Protein AF-A0AAN6LFB3-F1 (afdb_monomer)

Structure (mmCIF, N/CA/C/O backbone):
data_AF-A0AAN6LFB3-F1
#
_entry.id   AF-A0AAN6LFB3-F1
#
loop_
_atom_site.group_PDB
_atom_site.id
_atom_site.type_symbol
_atom_site.label_atom_id
_atom_site.label_alt_id
_atom_site.label_comp_id
_atom_site.label_asym_id
_atom_site.label_entity_id
_atom_site.label_seq_id
_atom_site.pdbx_PDB_ins_code
_atom_site.Cartn_x
_atom_site.Cartn_y
_atom_site.Cartn_z
_atom_site.occupancy
_atom_site.B_iso_or_equiv
_atom_site.auth_seq_id
_atom_site.auth_comp_id
_atom_site.auth_asym_id
_atom_site.auth_atom_id
_atom_site.pdbx_PDB_model_num
ATOM 1 N N . MET A 1 1 ? -30.262 -6.852 13.496 1.00 45.72 1 MET A N 1
ATOM 2 C CA . MET A 1 1 ? -28.814 -6.728 13.769 1.00 45.72 1 MET A CA 1
ATOM 3 C C . MET A 1 1 ? -28.320 -5.511 13.006 1.00 45.72 1 MET A C 1
ATOM 5 O O . MET A 1 1 ? -28.477 -5.478 11.793 1.00 45.72 1 MET A O 1
ATOM 9 N N . SER A 1 2 ? -27.888 -4.463 13.712 1.00 52.56 2 SER A N 1
ATOM 10 C CA . SER A 1 2 ? -27.415 -3.220 13.089 1.00 52.56 2 SER A CA 1
ATOM 11 C C . SER A 1 2 ? -26.147 -3.517 12.292 1.00 52.56 2 SER A C 1
ATOM 13 O O . SER A 1 2 ? -25.179 -4.030 12.849 1.00 52.56 2 SER A O 1
ATOM 15 N N . HIS A 1 3 ? -26.170 -3.255 10.990 1.00 57.72 3 HIS A N 1
ATOM 16 C CA . HIS A 1 3 ? -25.002 -3.408 10.134 1.00 57.72 3 HIS A CA 1
ATOM 17 C C . HIS A 1 3 ? -24.079 -2.213 10.390 1.00 57.72 3 HIS A C 1
ATOM 19 O O . HIS A 1 3 ? -24.303 -1.125 9.857 1.00 57.72 3 HIS A O 1
ATOM 25 N N . PHE A 1 4 ? -23.081 -2.383 11.259 1.00 70.31 4 PHE A N 1
ATOM 26 C CA . PHE A 1 4 ? -22.147 -1.314 11.601 1.00 70.31 4 PHE A CA 1
ATOM 27 C C . PHE A 1 4 ? -21.173 -1.093 10.443 1.00 70.31 4 PHE A C 1
ATOM 29 O O . PHE A 1 4 ? -20.220 -1.845 10.247 1.00 70.31 4 PHE A O 1
ATOM 36 N N . ARG A 1 5 ? -21.450 -0.053 9.653 1.00 86.19 5 ARG A N 1
ATOM 37 C CA . ARG A 1 5 ? -20.512 0.517 8.690 1.00 86.19 5 ARG A CA 1
ATOM 38 C C . ARG A 1 5 ? -19.647 1.538 9.425 1.00 86.19 5 ARG A C 1
ATOM 40 O O . ARG A 1 5 ? -20.113 2.639 9.702 1.00 86.19 5 ARG A O 1
ATOM 47 N N . ASN A 1 6 ? -18.398 1.183 9.704 1.00 88.75 6 ASN A N 1
ATOM 48 C CA . ASN A 1 6 ? -17.455 2.049 10.408 1.00 88.75 6 ASN A CA 1
ATOM 49 C C . ASN A 1 6 ? -16.404 2.598 9.443 1.00 88.75 6 ASN A C 1
ATOM 51 O O . ASN A 1 6 ? -15.863 1.870 8.609 1.00 88.75 6 ASN A O 1
ATOM 55 N N . HIS A 1 7 ? -16.115 3.891 9.558 1.00 90.94 7 HIS A N 1
ATOM 56 C CA . HIS A 1 7 ? -15.034 4.516 8.807 1.00 90.94 7 HIS A CA 1
ATOM 57 C C . HIS A 1 7 ? -13.682 4.101 9.392 1.00 90.94 7 HIS A C 1
ATOM 59 O O . HIS A 1 7 ? -13.503 4.138 10.608 1.00 90.94 7 HIS A O 1
ATOM 65 N N . VAL A 1 8 ? -12.740 3.732 8.528 1.00 91.38 8 VAL A N 1
ATOM 66 C CA . VAL A 1 8 ? -11.350 3.475 8.906 1.00 91.38 8 VAL A CA 1
ATOM 67 C C . VAL A 1 8 ? -10.504 4.611 8.347 1.00 91.38 8 VAL A C 1
ATOM 69 O O . VAL A 1 8 ? -10.547 4.892 7.147 1.00 91.38 8 VAL A O 1
ATOM 72 N N . TYR A 1 9 ? -9.767 5.273 9.235 1.00 92.81 9 TYR A N 1
ATOM 73 C CA . TYR A 1 9 ? -8.916 6.407 8.906 1.00 92.81 9 TYR A CA 1
ATOM 74 C C . TYR A 1 9 ? -7.549 6.249 9.555 1.00 92.81 9 TYR A C 1
ATOM 76 O O . TYR A 1 9 ? -7.464 6.021 10.760 1.00 92.81 9 TYR A O 1
ATOM 84 N N . SER A 1 10 ? -6.502 6.433 8.759 1.00 92.06 10 SER A N 1
ATOM 85 C CA . SER A 1 10 ? -5.120 6.501 9.207 1.00 92.06 10 SER A CA 1
ATOM 86 C C . SER A 1 10 ? -4.531 7.869 8.843 1.00 92.06 10 SER A C 1
ATOM 88 O O . SER A 1 10 ? -4.599 8.261 7.671 1.00 92.06 10 SER A O 1
ATOM 90 N N . PRO A 1 11 ? -3.954 8.610 9.811 1.00 88.69 11 PRO A N 1
ATOM 91 C CA . PRO A 1 11 ? -3.235 9.850 9.523 1.00 88.69 11 PRO A CA 1
ATOM 92 C C . PRO A 1 11 ? -1.923 9.599 8.762 1.00 88.69 11 PRO A C 1
ATOM 94 O O . PRO A 1 11 ? -1.419 10.511 8.115 1.00 88.69 11 PRO A O 1
ATOM 97 N N . ASP A 1 12 ? -1.409 8.367 8.799 1.00 88.69 12 ASP A N 1
ATOM 98 C CA . ASP A 1 12 ? -0.156 7.953 8.160 1.00 88.69 12 ASP A CA 1
ATOM 99 C C . ASP A 1 12 ? -0.362 7.428 6.728 1.00 88.69 12 ASP A C 1
ATOM 101 O O . ASP A 1 12 ? 0.537 6.829 6.137 1.00 88.69 12 ASP A O 1
ATOM 105 N N . ALA A 1 13 ? -1.553 7.629 6.162 1.00 89.44 13 ALA A N 1
ATOM 106 C CA . ALA A 1 13 ? -1.887 7.299 4.782 1.00 89.44 13 ALA A CA 1
ATOM 107 C C . ALA A 1 13 ? -2.436 8.535 4.048 1.00 89.44 13 ALA A C 1
ATOM 109 O O . ALA A 1 13 ? -2.955 9.450 4.695 1.00 89.44 13 ALA A O 1
ATOM 110 N N . PRO A 1 14 ? -2.356 8.585 2.702 1.00 87.00 14 PRO A N 1
ATOM 111 C CA . PRO A 1 14 ? -2.794 9.740 1.932 1.00 87.00 14 PRO A CA 1
ATOM 112 C C . PRO A 1 14 ? -4.226 10.132 2.268 1.00 87.00 14 PRO A C 1
ATOM 114 O O . PRO A 1 14 ? -5.128 9.287 2.355 1.00 87.00 14 PRO A O 1
ATOM 117 N N . LYS A 1 15 ? -4.439 11.432 2.465 1.00 86.00 15 LYS A N 1
ATOM 118 C CA . LYS A 1 15 ? -5.752 11.951 2.831 1.00 86.00 15 LYS A CA 1
ATOM 119 C C . LYS A 1 15 ? -6.753 11.634 1.711 1.00 86.00 15 LYS A C 1
ATOM 121 O O . LYS A 1 15 ? -6.467 11.931 0.549 1.00 86.00 15 LYS A O 1
ATOM 126 N N . PRO A 1 16 ? -7.920 11.047 2.024 1.00 84.44 16 PRO A N 1
ATOM 127 C CA . PRO A 1 16 ? -8.896 10.744 0.995 1.00 84.44 16 PRO A CA 1
ATOM 128 C C . PRO A 1 16 ? -9.503 12.043 0.453 1.00 84.44 16 PRO A C 1
ATOM 130 O O . PRO A 1 16 ? -9.636 13.034 1.181 1.00 84.44 16 PRO A O 1
ATOM 133 N N . LEU A 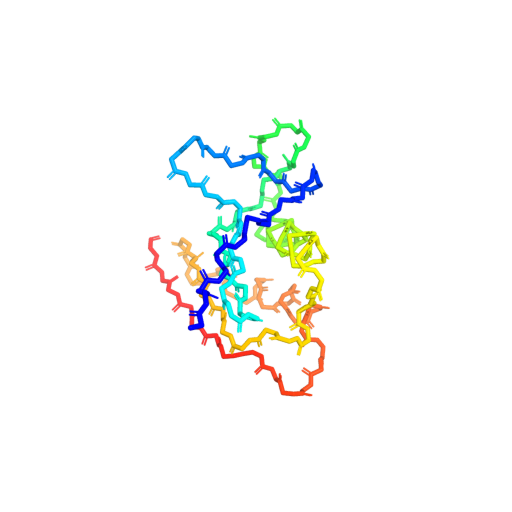1 17 ? -9.889 12.039 -0.823 1.00 81.06 17 LEU A N 1
ATOM 134 C CA . LEU A 1 17 ? -10.690 13.128 -1.373 1.00 81.06 17 LEU A CA 1
ATOM 135 C C . LEU A 1 17 ? -12.112 13.081 -0.785 1.00 81.06 17 LEU A C 1
ATOM 137 O O . LEU A 1 17 ? -12.565 12.010 -0.381 1.00 81.06 17 LEU A O 1
ATOM 141 N N . PRO A 1 18 ? -12.861 14.200 -0.771 1.00 79.38 18 PRO A N 1
ATOM 142 C CA . PRO A 1 18 ? -14.205 14.251 -0.184 1.00 79.38 18 PRO A CA 1
ATOM 143 C C . PRO A 1 18 ? -15.202 13.219 -0.739 1.00 79.38 18 PRO A C 1
ATOM 145 O O . PRO A 1 18 ? -16.217 12.944 -0.107 1.00 79.38 18 PRO A O 1
ATOM 148 N N . GLN A 1 19 ? -14.937 12.667 -1.925 1.00 85.81 19 GLN A N 1
ATOM 149 C CA . GLN A 1 19 ? -15.810 11.729 -2.623 1.00 85.81 19 GLN A CA 1
ATOM 150 C C . GLN A 1 19 ? -15.654 10.269 -2.162 1.00 85.81 19 GLN A C 1
ATOM 152 O O . GLN A 1 19 ? -16.512 9.452 -2.490 1.00 85.81 19 GLN A O 1
ATOM 157 N N . TYR A 1 20 ? -14.588 9.911 -1.434 1.00 85.75 20 TYR A N 1
ATOM 158 C CA . TYR A 1 20 ? -14.356 8.532 -0.987 1.00 85.75 20 TYR A CA 1
ATOM 159 C C . TYR A 1 20 ? -13.709 8.452 0.401 1.00 85.75 20 TYR A C 1
ATOM 161 O O . TYR A 1 20 ? -13.181 9.422 0.925 1.00 85.75 20 TYR A O 1
ATOM 169 N N . SER A 1 21 ? -13.764 7.273 1.022 1.00 89.12 21 SER A N 1
ATOM 170 C CA . SER A 1 21 ? -13.100 6.975 2.302 1.00 89.12 21 SER A CA 1
ATOM 171 C C . SER A 1 21 ? -11.791 6.224 2.066 1.00 89.12 21 SER A C 1
ATOM 173 O O . SER A 1 21 ? -11.678 5.516 1.070 1.00 89.12 21 SER A O 1
ATOM 175 N N . GLN A 1 22 ? -10.819 6.305 2.981 1.00 90.88 22 GLN A N 1
ATOM 176 C CA . GLN A 1 22 ? -9.609 5.466 2.901 1.00 90.88 22 GLN A CA 1
ATOM 177 C C . GLN A 1 22 ? -9.966 3.979 2.975 1.00 90.88 22 GLN A C 1
ATOM 179 O O . GLN A 1 22 ? -9.565 3.197 2.113 1.00 90.88 22 GLN A O 1
ATOM 184 N N . ALA A 1 23 ? -10.767 3.608 3.973 1.00 93.19 23 ALA A N 1
ATOM 185 C CA . ALA A 1 23 ? -11.361 2.289 4.071 1.00 93.19 23 ALA A CA 1
ATOM 186 C C . ALA A 1 23 ? -12.670 2.315 4.871 1.00 93.19 23 ALA A C 1
ATOM 188 O O . ALA A 1 23 ? -12.985 3.265 5.594 1.00 93.19 23 ALA A O 1
ATOM 189 N N . VAL A 1 24 ? -13.449 1.248 4.728 1.00 93.88 24 VAL A N 1
ATOM 190 C CA . VAL A 1 24 ? -14.686 1.020 5.476 1.00 93.88 24 VAL A CA 1
ATOM 191 C C . VAL A 1 24 ? -14.652 -0.386 6.053 1.00 93.88 24 VAL A C 1
ATOM 193 O O . VAL A 1 24 ? -14.458 -1.351 5.318 1.00 93.88 24 VAL A O 1
ATOM 196 N N . ASN A 1 25 ? -14.885 -0.505 7.356 1.00 92.12 25 ASN 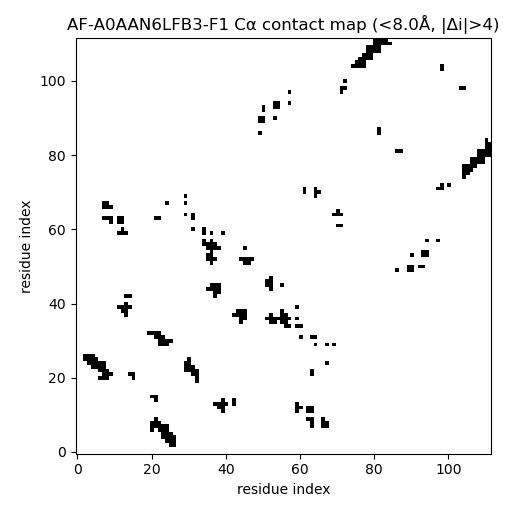A N 1
ATOM 197 C CA . ASN A 1 25 ? -15.154 -1.784 7.995 1.00 92.12 25 ASN A CA 1
ATOM 198 C C . ASN A 1 25 ? -16.663 -2.046 7.960 1.00 92.12 25 ASN A C 1
ATOM 200 O O . ASN A 1 25 ? -17.459 -1.216 8.408 1.00 92.12 25 ASN A O 1
ATOM 204 N N . TYR A 1 26 ? -17.049 -3.195 7.417 1.00 91.88 26 TYR A N 1
ATOM 205 C CA . TYR A 1 26 ? -18.420 -3.673 7.403 1.00 91.88 26 TYR A CA 1
ATOM 206 C C .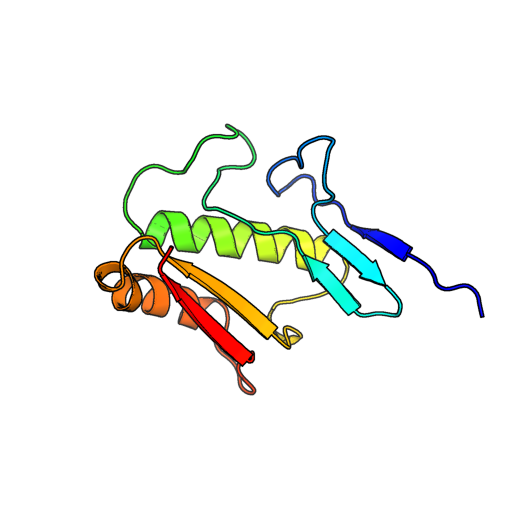 TYR A 1 26 ? -18.455 -5.134 7.841 1.00 91.88 26 TYR A C 1
ATOM 208 O O . TYR A 1 26 ? -17.910 -6.007 7.165 1.00 91.88 26 TYR A O 1
ATOM 216 N N . ASN A 1 27 ? -19.102 -5.398 8.980 1.00 89.56 27 ASN A N 1
ATOM 217 C CA . ASN A 1 27 ? -19.235 -6.737 9.566 1.00 89.56 27 ASN A CA 1
ATOM 218 C C . ASN A 1 27 ? -17.897 -7.501 9.688 1.00 89.56 27 ASN A C 1
ATOM 220 O O . ASN A 1 27 ? -17.843 -8.708 9.465 1.00 89.56 27 ASN A O 1
ATOM 224 N N . GLY A 1 28 ? -16.810 -6.801 10.029 1.00 87.69 28 GLY A N 1
ATOM 225 C CA . GLY A 1 28 ? -15.487 -7.400 10.223 1.00 87.69 28 GLY A CA 1
ATOM 226 C C . GLY A 1 28 ? -14.639 -7.516 8.953 1.00 87.69 28 GLY A C 1
ATOM 227 O O . GLY A 1 28 ? -13.465 -7.861 9.057 1.00 87.69 28 GLY A O 1
ATOM 228 N N . MET A 1 29 ? -15.177 -7.186 7.774 1.00 91.56 29 MET A N 1
ATOM 229 C CA . MET A 1 29 ? -14.384 -7.048 6.549 1.00 91.56 29 MET A CA 1
ATOM 230 C C . MET A 1 29 ? -14.004 -5.591 6.317 1.00 91.56 29 MET A C 1
ATOM 232 O O . MET A 1 29 ? -14.861 -4.707 6.355 1.00 91.56 29 MET A O 1
ATOM 236 N N . ILE A 1 30 ? -12.728 -5.347 6.027 1.00 93.25 30 ILE A N 1
ATOM 237 C CA . ILE A 1 30 ? -12.226 -4.017 5.683 1.00 93.25 30 ILE A CA 1
ATOM 238 C C . ILE A 1 30 ? -12.104 -3.906 4.170 1.00 93.25 30 ILE A C 1
ATOM 240 O O . ILE A 1 30 ? -11.354 -4.644 3.534 1.00 93.25 30 ILE A O 1
ATOM 244 N N . TYR A 1 31 ? -12.830 -2.949 3.608 1.00 93.00 31 TYR A N 1
ATOM 245 C CA . TYR A 1 31 ? -12.758 -2.586 2.203 1.00 93.00 31 TYR A CA 1
ATOM 246 C C . TYR A 1 31 ? -11.897 -1.337 2.070 1.00 93.00 31 TYR A C 1
ATOM 248 O O . TYR A 1 31 ? -12.312 -0.254 2.486 1.00 93.00 31 TYR A O 1
ATOM 256 N N . CYS A 1 32 ? -10.703 -1.495 1.506 1.00 92.19 32 CYS A N 1
ATOM 257 C CA . CYS A 1 32 ? -9.781 -0.394 1.251 1.00 92.19 32 CYS A CA 1
ATOM 258 C C . CYS A 1 32 ? -10.017 0.213 -0.133 1.00 92.19 32 CYS A C 1
ATOM 260 O O . CYS A 1 32 ? -10.212 -0.506 -1.116 1.00 92.19 32 CYS A O 1
ATOM 262 N N . SER A 1 33 ? -9.945 1.539 -0.213 1.00 91.62 33 SER A N 1
ATOM 263 C CA . SER A 1 33 ? -9.877 2.249 -1.488 1.00 91.62 33 SER A CA 1
ATOM 264 C C . SER A 1 33 ? -8.540 2.002 -2.187 1.00 91.62 33 SER A C 1
ATOM 266 O O . SER A 1 33 ? -7.543 1.613 -1.567 1.00 91.6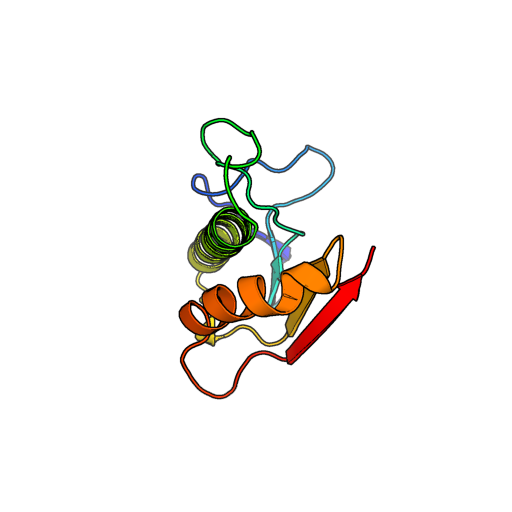2 33 SER A O 1
ATOM 268 N N . GLY A 1 34 ? -8.521 2.252 -3.498 1.00 86.94 34 GLY A N 1
ATOM 269 C CA . GLY A 1 34 ? -7.300 2.186 -4.294 1.00 86.94 34 GLY A CA 1
ATOM 270 C C . GLY A 1 34 ? -6.226 3.104 -3.716 1.00 86.94 34 GLY A C 1
ATOM 271 O O . GLY A 1 34 ? -6.492 4.263 -3.403 1.00 86.94 34 GLY A O 1
ATOM 272 N N . ASN A 1 35 ? -5.020 2.568 -3.568 1.00 87.56 35 ASN A N 1
ATOM 273 C CA . ASN A 1 35 ? -3.864 3.309 -3.091 1.00 87.56 35 ASN A CA 1
ATOM 274 C C . ASN A 1 35 ? -2.799 3.336 -4.177 1.00 87.56 35 ASN A C 1
ATOM 276 O O . ASN A 1 35 ? -2.533 2.335 -4.840 1.00 87.56 35 ASN A O 1
ATOM 280 N N . ILE A 1 36 ? -2.197 4.506 -4.330 1.00 88.69 36 ILE A N 1
ATOM 281 C CA . ILE A 1 36 ? -1.057 4.744 -5.206 1.00 88.69 36 ILE A CA 1
ATOM 282 C C . ILE A 1 36 ? 0.166 5.063 -4.348 1.00 88.69 36 ILE A C 1
ATOM 284 O O . ILE A 1 36 ? 0.038 5.339 -3.152 1.00 88.69 36 ILE A O 1
ATOM 288 N N . GLY A 1 37 ? 1.349 5.032 -4.964 1.00 89.50 37 GLY A N 1
ATOM 289 C CA . GLY A 1 37 ? 2.621 5.376 -4.328 1.00 89.50 37 GLY A CA 1
ATOM 290 C C . GLY A 1 37 ? 2.750 6.871 -4.055 1.00 89.50 37 GLY A C 1
ATOM 291 O O . GLY A 1 37 ? 3.635 7.521 -4.594 1.00 89.50 37 GLY A O 1
ATOM 292 N N . MET A 1 38 ? 1.815 7.433 -3.298 1.00 91.31 38 MET A N 1
ATOM 293 C CA . MET A 1 38 ? 1.780 8.831 -2.894 1.00 91.31 38 MET A CA 1
ATOM 294 C C . MET A 1 38 ? 2.326 8.955 -1.477 1.00 91.31 38 MET A C 1
ATOM 296 O O . MET A 1 38 ? 1.943 8.174 -0.603 1.00 91.31 38 MET A O 1
ATOM 300 N N . ASP A 1 39 ? 3.197 9.931 -1.251 1.00 89.75 39 ASP A N 1
ATOM 301 C CA . ASP A 1 39 ? 3.673 10.258 0.089 1.00 89.75 39 ASP A CA 1
ATOM 302 C C . ASP A 1 39 ? 2.543 10.980 0.857 1.00 89.75 39 ASP A C 1
ATOM 304 O O . ASP A 1 39 ? 2.027 11.996 0.377 1.00 89.75 39 ASP A O 1
ATOM 308 N N . PRO A 1 40 ? 2.119 10.475 2.031 1.00 87.94 40 PRO A N 1
ATOM 309 C CA . PRO A 1 40 ? 1.040 11.073 2.817 1.00 87.94 40 PRO A CA 1
ATOM 310 C C . PRO A 1 40 ? 1.351 12.491 3.327 1.00 87.94 40 PRO A C 1
ATOM 312 O O . PRO A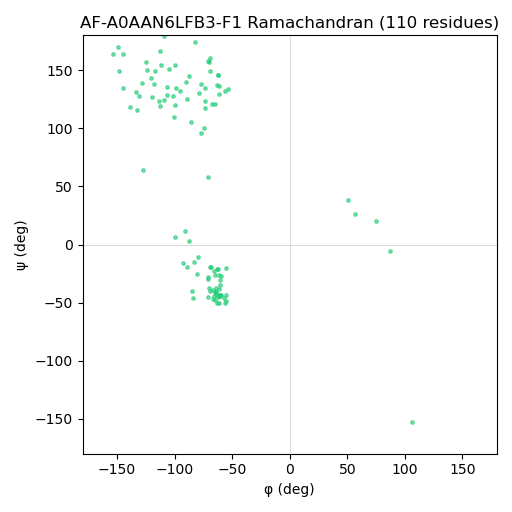 1 40 ? 0.423 13.236 3.638 1.00 87.94 40 PRO A O 1
ATOM 315 N N . LYS A 1 41 ? 2.628 12.883 3.416 1.00 87.00 41 LYS A N 1
ATOM 316 C CA . LYS A 1 41 ? 3.061 14.206 3.887 1.00 87.00 41 LYS A CA 1
ATOM 317 C C . LYS A 1 41 ? 3.037 15.242 2.774 1.00 87.00 41 LYS A C 1
ATOM 319 O O . LYS A 1 41 ? 2.563 16.355 2.986 1.00 87.00 41 LYS A O 1
ATOM 324 N N . THR A 1 42 ? 3.571 14.895 1.604 1.00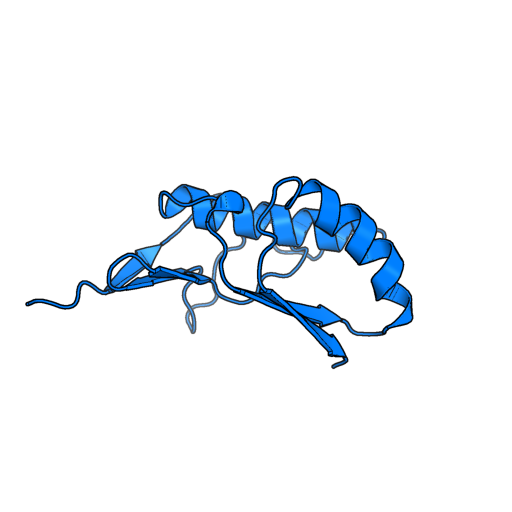 88.31 42 THR A N 1
ATOM 325 C CA . THR A 1 42 ? 3.666 15.827 0.470 1.00 88.31 42 THR A CA 1
ATOM 326 C C . THR A 1 42 ? 2.433 15.781 -0.427 1.00 88.31 42 THR A C 1
ATOM 328 O O . THR A 1 42 ? 2.203 16.720 -1.184 1.00 88.31 42 THR A O 1
ATOM 331 N N . MET A 1 43 ? 1.637 14.707 -0.352 1.00 85.88 43 MET A N 1
ATOM 332 C CA . MET A 1 43 ? 0.521 14.420 -1.258 1.00 85.88 43 MET A CA 1
ATOM 333 C C . MET A 1 43 ? 0.950 14.364 -2.736 1.00 85.88 43 MET A C 1
ATOM 335 O O . MET A 1 43 ? 0.143 14.588 -3.640 1.00 85.88 43 MET A O 1
ATOM 339 N N . THR A 1 44 ? 2.222 14.044 -2.996 1.00 89.56 44 THR A N 1
ATOM 340 C CA . THR A 1 44 ? 2.781 13.842 -4.339 1.00 89.56 44 THR A CA 1
ATOM 341 C C . THR A 1 44 ? 3.157 12.383 -4.550 1.00 89.56 44 THR A C 1
ATOM 343 O O . THR A 1 44 ? 3.422 11.646 -3.599 1.00 89.56 44 THR A O 1
ATOM 346 N N . LEU A 1 45 ? 3.178 11.945 -5.809 1.00 89.12 45 LEU A N 1
ATOM 347 C CA . LEU A 1 45 ? 3.713 10.631 -6.153 1.00 89.12 45 LEU A CA 1
ATOM 348 C C . LEU A 1 45 ? 5.195 10.578 -5.761 1.00 89.12 45 LEU A C 1
ATOM 350 O O . LEU A 1 45 ? 5.924 11.534 -6.028 1.00 89.12 45 LEU A O 1
ATOM 354 N N . VAL A 1 46 ? 5.634 9.477 -5.155 1.00 92.00 46 VAL A N 1
ATOM 355 C CA . VAL A 1 46 ? 7.052 9.293 -4.846 1.00 92.00 46 VAL A CA 1
ATOM 356 C C . VAL A 1 46 ? 7.865 9.248 -6.138 1.00 92.00 46 VAL A C 1
ATOM 358 O O . VAL A 1 46 ? 7.463 8.648 -7.150 1.00 92.00 46 VAL A O 1
ATOM 361 N N . GLU A 1 47 ? 9.005 9.930 -6.109 1.00 89.69 47 GLU A N 1
ATOM 362 C CA . GLU A 1 47 ? 9.981 9.877 -7.188 1.00 89.69 47 GLU A CA 1
ATOM 363 C C . GLU A 1 47 ? 10.670 8.510 -7.220 1.00 89.69 47 GLU A C 1
ATOM 365 O O . GLU A 1 47 ? 10.690 7.779 -6.231 1.00 89.69 47 GLU A O 1
ATOM 370 N N . GLY A 1 48 ? 11.226 8.162 -8.380 1.00 88.50 48 GLY A N 1
ATOM 371 C CA . GLY A 1 48 ? 11.955 6.914 -8.566 1.00 88.50 48 GLY A CA 1
ATOM 372 C C . GLY A 1 48 ? 11.198 5.863 -9.372 1.00 88.50 48 GLY A C 1
ATOM 373 O O . GLY A 1 48 ? 10.403 6.166 -10.270 1.00 88.50 48 GLY A O 1
ATOM 374 N N . SER A 1 49 ? 11.535 4.611 -9.090 1.00 91.25 49 SER A N 1
ATOM 375 C CA . SER A 1 49 ? 11.154 3.437 -9.865 1.00 91.25 49 SER A CA 1
ATOM 376 C C . SER A 1 49 ? 9.744 2.940 -9.532 1.00 91.25 49 SER A C 1
ATOM 378 O O . SER A 1 49 ? 9.080 3.390 -8.595 1.00 91.25 49 SER A O 1
ATOM 380 N N . ILE A 1 50 ? 9.273 1.944 -10.287 1.00 90.38 50 ILE A N 1
ATOM 381 C CA . ILE A 1 50 ? 8.038 1.236 -9.939 1.00 90.38 50 ILE A CA 1
ATOM 382 C C . ILE A 1 50 ? 8.130 0.555 -8.568 1.00 90.38 50 ILE A C 1
ATOM 384 O O . ILE A 1 50 ? 7.113 0.456 -7.883 1.00 90.38 50 ILE A O 1
ATOM 388 N N . LYS A 1 51 ? 9.326 0.125 -8.143 1.00 92.75 51 LYS A N 1
ATOM 389 C CA . LYS A 1 51 ? 9.528 -0.506 -6.835 1.00 92.75 51 LYS A CA 1
ATOM 390 C C . LYS A 1 51 ? 9.241 0.485 -5.717 1.00 92.75 51 LYS A C 1
ATOM 392 O O . LYS A 1 51 ? 8.420 0.188 -4.860 1.00 92.75 51 LYS A O 1
ATOM 397 N N . ASP A 1 52 ? 9.790 1.694 -5.811 1.00 93.69 52 ASP A N 1
ATOM 398 C CA . ASP A 1 52 ? 9.586 2.762 -4.821 1.00 93.69 52 ASP A CA 1
ATOM 399 C C . ASP A 1 52 ? 8.101 3.137 -4.705 1.00 93.69 52 ASP A C 1
ATOM 401 O O . ASP A 1 52 ? 7.534 3.227 -3.614 1.00 93.69 52 ASP A O 1
ATOM 405 N N . ARG A 1 53 ? 7.421 3.258 -5.850 1.00 92.56 53 ARG A N 1
ATOM 406 C CA . ARG A 1 53 ? 5.978 3.537 -5.894 1.00 92.56 53 ARG A CA 1
ATOM 407 C C . ARG A 1 53 ? 5.141 2.387 -5.337 1.00 92.56 53 ARG A C 1
ATOM 409 O O . ARG A 1 53 ? 4.154 2.637 -4.649 1.00 92.56 53 ARG A O 1
ATOM 416 N N . THR A 1 54 ? 5.524 1.142 -5.617 1.00 93.62 54 THR A N 1
ATOM 417 C CA . THR A 1 54 ? 4.852 -0.060 -5.096 1.00 93.62 54 THR A CA 1
ATOM 418 C C . THR A 1 54 ? 5.030 -0.156 -3.585 1.00 93.62 54 THR A C 1
ATOM 420 O O . THR A 1 54 ? 4.046 -0.331 -2.868 1.00 93.62 54 THR A O 1
ATOM 423 N N . GLN A 1 55 ? 6.256 0.045 -3.098 1.00 94.50 55 GLN A N 1
ATOM 424 C CA . GLN A 1 55 ? 6.603 0.062 -1.680 1.00 94.50 55 GLN A CA 1
ATOM 425 C C . GLN A 1 55 ? 5.750 1.084 -0.935 1.00 94.50 55 GLN A C 1
ATOM 427 O O . GLN A 1 55 ? 5.145 0.766 0.091 1.00 94.50 55 GLN A O 1
ATOM 432 N N . GL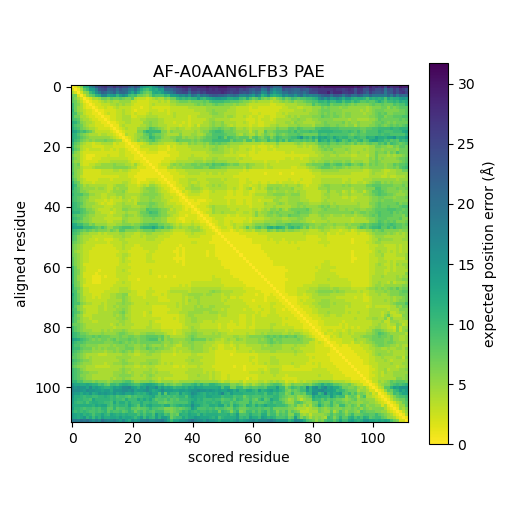N A 1 56 ? 5.653 2.303 -1.471 1.00 94.69 56 GLN A N 1
ATOM 433 C CA . GLN A 1 56 ? 4.845 3.349 -0.859 1.00 94.69 56 GLN A CA 1
ATOM 434 C C . GLN A 1 56 ? 3.351 2.998 -0.879 1.00 94.69 56 GLN A C 1
ATOM 436 O O . GLN A 1 56 ? 2.676 3.154 0.136 1.00 94.69 56 GLN A O 1
ATOM 441 N N . ALA A 1 57 ? 2.824 2.487 -1.997 1.00 94.06 57 ALA A N 1
ATOM 442 C CA . ALA A 1 57 ? 1.413 2.114 -2.105 1.00 94.06 57 ALA A CA 1
ATOM 443 C C . ALA A 1 57 ? 1.024 1.018 -1.096 1.00 94.06 57 ALA A C 1
ATOM 445 O O . ALA A 1 57 ? -0.006 1.125 -0.426 1.00 94.06 57 ALA A O 1
ATOM 446 N N . LEU A 1 58 ? 1.861 -0.015 -0.957 1.00 94.00 58 LEU A N 1
ATOM 447 C CA . LEU A 1 58 ? 1.654 -1.101 0.002 1.00 94.00 58 LEU A CA 1
ATOM 448 C C . LEU A 1 58 ? 1.844 -0.631 1.448 1.00 94.00 58 LEU A C 1
ATOM 450 O O . LEU A 1 58 ? 1.063 -1.013 2.315 1.00 94.00 58 LEU A O 1
ATOM 454 N N . THR A 1 59 ? 2.801 0.262 1.709 1.00 94.44 59 THR A N 1
ATOM 455 C CA . THR A 1 59 ? 2.982 0.885 3.031 1.00 94.44 59 THR A CA 1
ATOM 456 C C . THR A 1 59 ? 1.750 1.693 3.440 1.00 94.44 59 THR A C 1
ATOM 458 O O . THR A 1 59 ? 1.257 1.539 4.555 1.00 94.44 59 THR A O 1
ATOM 461 N N . ASN A 1 60 ? 1.189 2.486 2.525 1.00 94.06 60 ASN A N 1
ATOM 462 C CA . ASN A 1 60 ? -0.042 3.236 2.775 1.00 94.06 60 ASN A CA 1
ATOM 463 C C . ASN A 1 60 ? -1.211 2.295 3.112 1.00 94.06 60 ASN A C 1
ATOM 465 O O . ASN A 1 60 ? -1.958 2.539 4.059 1.00 94.06 60 ASN A O 1
ATOM 469 N N . LEU A 1 61 ? -1.350 1.190 2.371 1.00 93.50 61 LEU A N 1
ATOM 470 C CA . LEU A 1 61 ? -2.367 0.173 2.647 1.00 93.50 61 LEU A CA 1
ATOM 471 C C . LEU A 1 61 ? -2.159 -0.513 3.999 1.00 93.50 61 LEU A C 1
ATOM 473 O O . LEU A 1 61 ? -3.142 -0.714 4.709 1.00 93.50 61 LEU A O 1
ATOM 477 N N . ARG A 1 62 ? -0.913 -0.827 4.379 1.00 93.69 62 ARG A N 1
ATOM 478 C CA . ARG A 1 62 ? -0.591 -1.368 5.707 1.00 93.69 62 ARG A CA 1
ATOM 479 C C . ARG A 1 62 ? -1.084 -0.430 6.803 1.00 93.69 62 ARG A C 1
ATOM 481 O O . ARG A 1 62 ? -1.841 -0.863 7.662 1.00 93.69 62 ARG A O 1
ATOM 488 N N . ASN A 1 63 ? -0.750 0.856 6.705 1.00 94.50 63 ASN A N 1
ATOM 489 C CA . ASN A 1 63 ? -1.142 1.863 7.692 1.00 94.50 63 ASN A CA 1
ATOM 490 C 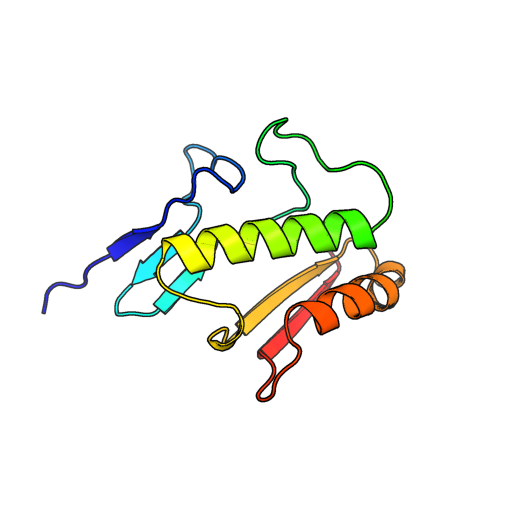C . ASN A 1 63 ? -2.675 1.991 7.810 1.00 94.50 63 ASN A C 1
ATOM 492 O O . ASN A 1 63 ? -3.202 2.217 8.899 1.00 94.50 63 ASN A O 1
ATOM 496 N N . ILE A 1 64 ? -3.411 1.830 6.701 1.00 93.81 64 ILE A N 1
ATOM 497 C CA . ILE A 1 64 ? -4.885 1.815 6.697 1.00 93.81 64 ILE A CA 1
ATOM 498 C C . ILE A 1 64 ? -5.430 0.539 7.351 1.00 93.81 64 ILE A C 1
ATOM 500 O O . ILE A 1 64 ? -6.369 0.610 8.145 1.00 93.81 64 ILE A O 1
ATOM 504 N N . LEU A 1 65 ? -4.867 -0.628 7.024 1.00 92.69 65 LEU A N 1
ATOM 505 C CA . LEU A 1 65 ? -5.282 -1.906 7.605 1.00 92.69 65 LEU A CA 1
ATOM 506 C C . LEU A 1 65 ? -5.044 -1.923 9.116 1.00 92.69 65 LEU A C 1
ATOM 508 O O . LEU A 1 65 ? -5.958 -2.287 9.854 1.00 92.69 65 LEU A O 1
ATOM 512 N N . GLU A 1 66 ? -3.879 -1.466 9.570 1.00 93.88 66 GLU A N 1
ATOM 513 C CA . GLU A 1 66 ? -3.521 -1.361 10.988 1.00 93.88 66 GLU A CA 1
ATOM 514 C C . GLU A 1 66 ? -4.457 -0.410 11.742 1.00 93.88 66 GLU A C 1
ATOM 516 O O . GLU A 1 66 ? -4.966 -0.769 12.804 1.00 93.88 66 GLU A O 1
ATOM 521 N N . ALA A 1 67 ? -4.794 0.748 11.160 1.00 92.44 67 ALA A N 1
ATOM 522 C CA . ALA A 1 67 ? -5.783 1.665 11.738 1.00 92.44 67 ALA A CA 1
ATOM 523 C C . ALA A 1 67 ? -7.183 1.035 11.870 1.00 92.44 67 ALA A C 1
ATOM 525 O O . ALA A 1 67 ? -7.971 1.417 12.734 1.00 92.44 67 ALA A O 1
ATOM 526 N N . GLY A 1 68 ? -7.499 0.051 11.026 1.00 90.38 68 GLY A N 1
ATOM 527 C CA . GLY A 1 68 ? -8.717 -0.748 11.116 1.00 90.38 68 GLY A CA 1
ATOM 528 C C . GLY A 1 68 ? -8.609 -1.986 12.015 1.00 90.38 68 GLY A C 1
ATOM 529 O O . GLY A 1 68 ? -9.567 -2.759 12.077 1.00 90.38 68 GLY A O 1
ATOM 530 N N . GLY A 1 69 ? -7.472 -2.204 12.686 1.00 91.31 69 GLY A N 1
ATOM 531 C CA . GLY A 1 69 ? -7.200 -3.390 13.506 1.00 91.31 69 GLY A CA 1
ATOM 532 C C . GLY A 1 69 ? -6.907 -4.660 12.695 1.00 91.31 69 GLY A C 1
ATOM 533 O O . GLY A 1 69 ? -7.059 -5.774 13.211 1.00 91.31 69 GLY A O 1
ATOM 534 N N . SER A 1 70 ? -6.526 -4.511 11.422 1.00 92.81 70 SER A N 1
ATOM 535 C CA . SER A 1 70 ? -6.175 -5.586 10.487 1.00 92.81 70 SER A CA 1
ATOM 536 C C . SER A 1 70 ? -4.669 -5.639 10.166 1.00 92.81 70 SER A C 1
ATOM 538 O O . SER A 1 70 ? -3.889 -4.851 10.688 1.00 92.81 70 SER A O 1
ATOM 540 N N . SER A 1 71 ? -4.255 -6.590 9.329 1.00 92.12 71 SER A N 1
ATOM 541 C CA . SER A 1 71 ? -2.903 -6.709 8.762 1.00 92.12 71 SER A CA 1
ATOM 542 C C . SER A 1 71 ? -2.970 -7.354 7.371 1.00 92.12 71 SER A C 1
ATOM 544 O O . SER A 1 71 ? -4.028 -7.850 6.964 1.00 92.12 71 SER A O 1
ATOM 546 N N . PHE A 1 72 ? -1.857 -7.350 6.630 1.00 89.56 72 PHE A N 1
ATOM 547 C CA . PHE A 1 72 ? -1.779 -8.016 5.325 1.00 89.56 72 PHE A CA 1
ATOM 548 C C . PHE A 1 72 ? -1.929 -9.541 5.409 1.00 89.56 72 PHE A C 1
ATOM 550 O O . PHE A 1 72 ? -2.477 -10.133 4.483 1.00 89.56 72 PHE A O 1
ATOM 557 N N . ASP A 1 73 ? -1.591 -10.158 6.541 1.00 89.06 73 ASP A N 1
ATOM 558 C CA . ASP A 1 73 ? -1.762 -11.604 6.789 1.00 89.06 73 ASP A CA 1
ATOM 559 C C . ASP A 1 73 ? -3.234 -12.043 6.739 1.00 89.06 73 ASP A C 1
ATOM 561 O O . ASP A 1 73 ? -3.556 -13.210 6.543 1.00 89.06 73 ASP A O 1
ATOM 565 N N . ARG A 1 74 ? -4.158 -11.092 6.919 1.00 89.31 74 ARG A N 1
ATOM 566 C CA . ARG A 1 74 ? -5.609 -11.311 6.833 1.00 89.31 74 ARG A CA 1
ATOM 567 C C . ARG A 1 74 ? -6.198 -10.878 5.491 1.00 89.31 74 ARG A C 1
ATOM 569 O O . ARG A 1 74 ? -7.420 -10.862 5.329 1.00 89.31 74 ARG A O 1
ATOM 576 N N . ALA A 1 75 ? -5.366 -10.491 4.525 1.00 90.12 75 ALA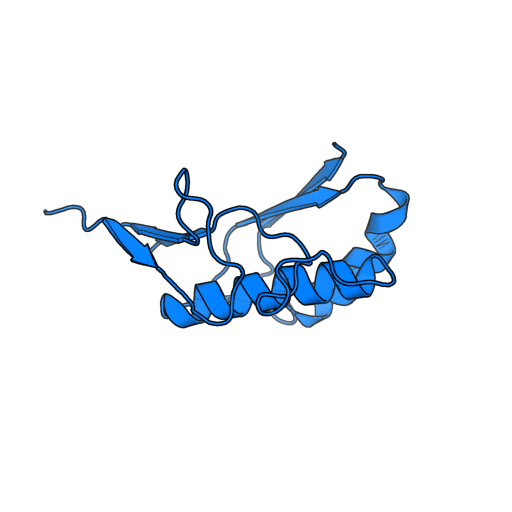 A N 1
ATOM 577 C CA . ALA A 1 75 ? -5.840 -10.038 3.229 1.00 90.12 75 ALA A CA 1
ATOM 578 C C . ALA A 1 75 ? -6.339 -11.218 2.387 1.00 90.12 75 ALA A C 1
ATOM 580 O O . ALA A 1 75 ? -5.585 -12.095 1.977 1.00 90.12 75 ALA A O 1
ATOM 581 N N . VAL A 1 76 ? -7.627 -11.197 2.056 1.00 89.62 76 VAL A N 1
ATOM 582 C CA . VAL A 1 76 ? -8.249 -12.251 1.240 1.00 89.62 76 VAL A CA 1
ATOM 583 C C . VAL A 1 76 ? -8.058 -11.991 -0.257 1.00 89.62 76 VAL A C 1
ATOM 585 O O . VAL A 1 76 ? -7.812 -12.918 -1.029 1.00 89.62 76 VAL A O 1
ATOM 588 N N . LYS A 1 77 ? -8.178 -10.729 -0.692 1.00 88.88 77 LYS A N 1
ATOM 589 C CA . LYS A 1 77 ? -8.166 -10.341 -2.109 1.00 88.88 77 LYS A CA 1
ATOM 590 C C . LYS A 1 77 ? -7.484 -8.992 -2.315 1.00 88.88 77 LYS A C 1
ATOM 592 O O . LYS A 1 77 ? -7.853 -8.012 -1.676 1.00 88.88 77 LYS A O 1
ATOM 597 N N . CYS A 1 78 ? -6.611 -8.912 -3.316 1.00 88.94 78 CYS A N 1
ATOM 598 C CA . CYS A 1 78 ? -6.014 -7.663 -3.785 1.00 88.94 78 CYS A CA 1
ATOM 599 C C . CYS A 1 78 ? -6.163 -7.495 -5.303 1.00 88.94 78 CYS A C 1
ATOM 601 O O . CYS A 1 78 ? -6.022 -8.450 -6.072 1.00 88.94 78 CYS A O 1
ATOM 603 N N . ASN A 1 79 ? -6.473 -6.282 -5.754 1.00 89.00 79 ASN A N 1
ATOM 604 C CA . ASN A 1 79 ? -6.480 -5.922 -7.174 1.00 89.00 79 ASN A CA 1
ATOM 605 C C . ASN A 1 79 ? -5.271 -5.037 -7.452 1.00 89.00 79 ASN A C 1
ATOM 607 O O . ASN A 1 79 ? -5.067 -4.054 -6.746 1.00 89.00 79 ASN A O 1
ATOM 611 N N . ILE A 1 80 ? -4.488 -5.399 -8.464 1.00 88.56 80 ILE A N 1
ATOM 612 C CA . ILE A 1 80 ? -3.277 -4.672 -8.836 1.00 88.56 80 ILE A CA 1
ATOM 613 C C . ILE A 1 80 ? -3.526 -4.067 -10.211 1.00 88.56 80 ILE A C 1
ATOM 615 O O . ILE A 1 80 ? -3.859 -4.794 -11.144 1.00 88.56 80 ILE A O 1
ATOM 619 N N . PHE A 1 81 ? -3.378 -2.752 -10.324 1.00 88.31 81 PHE A N 1
ATOM 620 C CA . PHE A 1 81 ? -3.531 -2.020 -11.577 1.00 88.31 81 PHE A CA 1
ATOM 621 C C . PHE A 1 81 ? -2.165 -1.471 -11.980 1.00 88.31 81 PHE A C 1
ATOM 623 O O . PHE A 1 81 ? -1.548 -0.725 -11.221 1.00 88.31 81 PHE A O 1
ATOM 630 N N . LEU A 1 82 ? -1.679 -1.885 -13.146 1.00 86.19 82 LEU A N 1
ATOM 631 C CA . LEU A 1 82 ? -0.403 -1.465 -13.714 1.00 86.19 82 LEU A CA 1
ATOM 632 C C . LEU A 1 82 ? -0.646 -0.712 -15.020 1.00 86.19 82 LEU A C 1
ATOM 634 O O . LEU A 1 82 ? -1.574 -1.029 -15.754 1.00 86.19 82 LEU A O 1
ATOM 638 N N . THR A 1 83 ? 0.231 0.237 -15.335 1.00 86.06 83 THR A N 1
ATOM 639 C CA . THR A 1 83 ? 0.199 0.962 -16.617 1.00 86.06 83 THR A CA 1
ATOM 640 C C . THR A 1 83 ? 0.841 0.175 -17.762 1.00 86.06 83 THR A C 1
ATOM 642 O O . THR A 1 83 ? 0.525 0.382 -18.926 1.00 86.06 83 THR A O 1
ATOM 645 N N . THR A 1 84 ? 1.766 -0.734 -17.448 1.00 85.75 84 THR A N 1
ATOM 646 C CA . THR A 1 84 ? 2.395 -1.660 -18.402 1.00 85.75 84 THR A CA 1
ATOM 647 C C . THR A 1 84 ? 2.737 -2.970 -17.698 1.00 85.75 84 THR A C 1
ATOM 649 O O . THR A 1 84 ? 3.050 -2.978 -16.504 1.00 85.75 84 THR A O 1
ATOM 652 N N . MET A 1 85 ? 2.703 -4.083 -18.433 1.00 86.12 85 MET A N 1
ATOM 653 C CA . MET A 1 85 ? 3.143 -5.388 -17.928 1.00 86.12 85 MET A CA 1
ATOM 654 C C . MET A 1 85 ? 4.652 -5.472 -17.714 1.00 86.12 85 MET A C 1
ATOM 656 O O . MET A 1 85 ? 5.088 -6.300 -16.919 1.00 86.12 85 MET A O 1
ATOM 660 N N . ASP A 1 86 ? 5.441 -4.593 -18.334 1.00 89.50 86 ASP A N 1
ATOM 661 C CA . ASP A 1 86 ? 6.901 -4.561 -18.149 1.00 89.50 86 ASP A CA 1
ATOM 662 C C . ASP A 1 86 ? 7.279 -4.312 -16.680 1.00 89.50 86 ASP A C 1
ATOM 664 O O . ASP A 1 86 ? 8.299 -4.777 -16.178 1.00 89.50 86 ASP A O 1
ATOM 668 N N . ASN A 1 87 ? 6.391 -3.631 -15.956 1.00 87.94 87 ASN A N 1
ATOM 669 C CA . ASN A 1 87 ? 6.529 -3.313 -14.543 1.00 87.94 87 ASN A CA 1
ATOM 670 C C . ASN A 1 87 ? 6.168 -4.476 -13.605 1.00 87.94 87 ASN A C 1
ATOM 672 O O . ASN A 1 87 ? 6.416 -4.390 -12.402 1.00 87.94 87 ASN A O 1
ATOM 676 N N . PHE A 1 88 ? 5.572 -5.555 -14.120 1.00 87.31 88 PHE A N 1
ATOM 677 C CA . PHE A 1 88 ? 5.029 -6.638 -13.301 1.00 87.31 88 PHE A CA 1
ATOM 678 C C . PHE A 1 88 ? 6.109 -7.375 -12.503 1.00 87.31 88 PHE A C 1
ATOM 680 O O . PHE A 1 88 ? 5.907 -7.651 -11.322 1.00 87.31 88 PHE A O 1
ATOM 687 N N . ALA A 1 89 ? 7.257 -7.664 -13.123 1.00 89.50 89 ALA A N 1
ATOM 688 C CA . ALA A 1 89 ? 8.356 -8.363 -12.459 1.00 89.50 89 ALA A CA 1
ATOM 689 C C . ALA A 1 89 ? 8.917 -7.540 -11.290 1.00 89.50 89 ALA A C 1
ATOM 691 O O . ALA A 1 89 ? 8.974 -8.027 -10.165 1.00 89.50 89 ALA A O 1
ATOM 692 N N . ALA A 1 90 ? 9.227 -6.265 -11.535 1.00 90.69 90 ALA A N 1
ATOM 693 C CA . ALA A 1 90 ? 9.763 -5.373 -10.513 1.00 90.69 90 ALA A CA 1
ATOM 694 C C . ALA A 1 90 ? 8.764 -5.114 -9.370 1.00 90.69 90 ALA A C 1
ATOM 696 O O . ALA A 1 90 ? 9.165 -5.050 -8.213 1.00 90.69 90 ALA A O 1
ATOM 697 N N . MET A 1 91 ? 7.469 -4.993 -9.678 1.00 91.56 91 MET A N 1
ATOM 698 C CA . MET A 1 91 ? 6.409 -4.873 -8.671 1.00 91.56 91 MET A CA 1
ATOM 699 C C . MET A 1 91 ? 6.282 -6.146 -7.823 1.00 91.56 91 MET A C 1
ATOM 701 O O . MET A 1 91 ? 6.125 -6.046 -6.609 1.00 91.56 91 MET A O 1
ATOM 705 N N . ASN A 1 92 ? 6.386 -7.332 -8.438 1.00 90.12 92 ASN A N 1
ATOM 706 C CA . ASN A 1 92 ? 6.305 -8.605 -7.719 1.00 90.12 92 ASN A CA 1
ATOM 707 C C . ASN A 1 92 ? 7.403 -8.772 -6.670 1.00 90.12 92 ASN A C 1
ATOM 709 O O . ASN A 1 92 ? 7.112 -9.302 -5.606 1.00 90.12 92 ASN A O 1
ATOM 713 N N . GLU A 1 93 ? 8.624 -8.315 -6.951 1.00 90.94 93 GLU A N 1
ATOM 714 C CA . GLU A 1 93 ? 9.716 -8.392 -5.974 1.00 90.94 93 GLU A CA 1
ATOM 715 C C . GLU A 1 93 ? 9.343 -7.683 -4.669 1.00 90.94 93 GLU A C 1
ATOM 717 O O . GLU A 1 93 ? 9.467 -8.261 -3.597 1.00 90.94 93 GLU A O 1
ATOM 722 N N . VAL A 1 94 ? 8.788 -6.472 -4.770 1.00 92.50 94 VAL A N 1
ATOM 723 C CA . VAL A 1 94 ? 8.316 -5.723 -3.599 1.00 92.50 94 VAL A CA 1
ATOM 724 C C . VAL A 1 94 ? 7.082 -6.382 -2.988 1.00 92.50 94 VAL A C 1
ATOM 726 O O . VAL A 1 94 ? 6.950 -6.453 -1.775 1.00 92.50 94 VAL A O 1
ATOM 729 N N . TRP A 1 95 ? 6.161 -6.884 -3.813 1.00 90.12 95 TRP A N 1
ATOM 730 C CA . TRP A 1 95 ? 4.950 -7.557 -3.340 1.00 90.12 95 TRP A CA 1
ATOM 731 C C . TRP A 1 95 ? 5.255 -8.727 -2.399 1.00 90.12 95 TRP A C 1
ATOM 733 O O . TRP A 1 95 ? 4.586 -8.875 -1.376 1.00 90.12 95 TRP A O 1
ATOM 743 N N . ASP A 1 96 ? 6.249 -9.549 -2.736 1.00 89.19 96 ASP A N 1
ATOM 744 C CA . ASP A 1 96 ? 6.614 -10.722 -1.940 1.00 89.19 96 ASP A CA 1
ATOM 745 C C . ASP A 1 96 ? 7.179 -10.348 -0.556 1.00 89.19 96 ASP A C 1
ATOM 747 O O . ASP A 1 96 ? 7.036 -11.129 0.381 1.00 89.19 96 ASP A O 1
ATOM 751 N N . GLU A 1 97 ? 7.712 -9.134 -0.374 1.00 88.62 97 GLU A N 1
ATOM 752 C CA . GLU A 1 97 ? 8.143 -8.630 0.940 1.00 88.62 97 GLU A CA 1
ATOM 753 C C . GLU A 1 97 ? 6.961 -8.313 1.877 1.00 88.62 97 GLU A C 1
ATOM 755 O O . GLU A 1 97 ? 7.093 -8.401 3.097 1.00 88.62 97 GLU A O 1
ATOM 760 N N . PHE A 1 98 ? 5.793 -7.960 1.327 1.00 87.19 98 PHE A N 1
ATOM 761 C CA . PHE A 1 98 ? 4.585 -7.641 2.108 1.00 87.19 98 PHE A CA 1
ATOM 762 C C . PHE A 1 98 ? 3.666 -8.842 2.340 1.00 87.19 98 PHE A C 1
ATOM 764 O O . PHE A 1 98 ? 2.789 -8.775 3.201 1.00 87.19 98 PHE A O 1
ATOM 771 N N . PHE A 1 99 ? 3.846 -9.919 1.576 1.00 85.50 99 PHE A N 1
ATOM 772 C CA . PHE A 1 99 ? 3.081 -11.160 1.692 1.00 85.50 99 PHE A CA 1
ATOM 773 C C . PHE A 1 99 ? 4.024 -12.368 1.816 1.00 85.50 99 PHE A C 1
ATOM 775 O O . PHE A 1 99 ? 4.042 -13.217 0.914 1.00 85.50 99 PHE A O 1
ATOM 782 N N . PRO A 1 100 ? 4.821 -12.442 2.902 1.00 75.06 100 PRO A N 1
ATOM 783 C CA . PRO A 1 100 ? 5.823 -13.491 3.067 1.00 75.06 100 PRO A CA 1
ATOM 784 C C . PRO A 1 100 ? 5.202 -14.868 3.345 1.00 75.06 100 PRO A C 1
ATOM 786 O O . PRO A 1 100 ? 5.775 -15.881 2.944 1.00 75.06 100 PRO A O 1
ATOM 789 N N . ASP A 1 101 ? 4.030 -14.903 3.986 1.00 75.00 101 ASP A N 1
ATOM 790 C CA . ASP A 1 101 ? 3.446 -16.120 4.549 1.00 75.00 101 ASP A CA 1
ATOM 791 C C . ASP A 1 101 ? 2.275 -16.679 3.726 1.00 75.00 101 ASP A C 1
ATOM 793 O O . ASP A 1 101 ? 1.520 -15.952 3.071 1.00 75.00 101 ASP A O 1
ATOM 797 N N . ASP A 1 102 ? 2.105 -18.002 3.797 1.00 72.38 102 ASP A N 1
ATOM 798 C CA . ASP A 1 102 ? 0.951 -18.707 3.244 1.00 72.38 102 ASP A CA 1
ATOM 799 C C . ASP A 1 102 ? -0.219 -18.767 4.251 1.00 72.38 102 ASP A C 1
ATOM 801 O O . ASP A 1 102 ? 0.004 -18.949 5.450 1.00 72.38 102 ASP A O 1
ATOM 805 N N . PRO A 1 103 ? -1.485 -18.702 3.790 1.00 73.56 103 PRO A N 1
ATOM 806 C CA . PRO A 1 103 ? -1.898 -18.613 2.392 1.00 73.56 103 PRO A CA 1
ATOM 807 C C . PRO A 1 103 ? -1.767 -17.193 1.824 1.00 73.56 103 PRO A C 1
ATOM 809 O O . PRO A 1 103 ? -2.308 -16.235 2.378 1.00 73.56 103 PRO A O 1
ATOM 812 N N . LYS A 1 104 ? -1.129 -17.070 0.653 1.00 74.31 104 LYS A N 1
ATOM 813 C CA . LYS A 1 104 ? -1.061 -15.792 -0.068 1.00 74.31 104 LYS A CA 1
ATOM 814 C C . LYS A 1 104 ? -2.450 -15.288 -0.473 1.00 74.31 104 LYS A C 1
ATOM 816 O O . LYS A 1 104 ? -3.336 -16.056 -0.860 1.00 74.31 104 LYS A O 1
ATOM 821 N N . SER A 1 105 ? -2.616 -13.967 -0.455 1.00 75.94 105 SER A N 1
ATOM 822 C CA . SER A 1 105 ? -3.858 -13.311 -0.868 1.00 75.94 105 SER A CA 1
ATOM 823 C C . SER A 1 105 ? -4.187 -13.578 -2.342 1.00 75.94 105 SER A C 1
ATOM 825 O O . SER A 1 105 ? -3.313 -13.648 -3.213 1.00 75.94 105 SER A O 1
ATOM 827 N N . VAL A 1 106 ? -5.480 -13.688 -2.663 1.00 79.44 106 VAL A N 1
ATOM 828 C CA . VAL A 1 106 ? -5.915 -13.830 -4.055 1.00 79.44 106 VAL A CA 1
ATOM 829 C C . VAL A 1 106 ? -5.616 -12.520 -4.787 1.00 79.44 106 VAL A C 1
ATOM 831 O O . VAL A 1 106 ? -6.147 -11.463 -4.444 1.00 79.44 106 VAL A O 1
ATOM 834 N N . ARG A 1 107 ? -4.805 -12.552 -5.845 1.00 80.12 107 ARG A N 1
ATOM 835 C CA . ARG A 1 107 ? -4.458 -11.350 -6.618 1.00 80.12 107 ARG A CA 1
ATOM 836 C C . ARG A 1 107 ? -4.793 -11.488 -8.094 1.00 80.12 107 ARG A C 1
ATOM 838 O O . ARG A 1 107 ? -4.781 -12.582 -8.646 1.00 80.12 107 ARG A O 1
ATOM 845 N N . ARG A 1 108 ? -5.110 -10.365 -8.739 1.00 77.88 108 ARG A N 1
ATOM 846 C CA . ARG A 1 108 ? -5.278 -10.293 -10.197 1.00 77.88 108 ARG A CA 1
ATOM 847 C C . ARG A 1 108 ? -4.643 -9.001 -10.714 1.00 77.88 108 ARG A C 1
ATOM 849 O O . ARG A 1 108 ? -5.092 -7.939 -10.273 1.00 77.88 108 ARG A O 1
ATOM 856 N N . PRO A 1 109 ? -3.624 -9.079 -11.590 1.00 75.06 109 PRO A N 1
ATOM 857 C CA . PRO A 1 109 ? -3.104 -7.908 -12.273 1.00 75.06 109 PRO A CA 1
ATOM 858 C C . PRO A 1 109 ? -4.049 -7.501 -13.409 1.00 75.06 109 PRO A C 1
ATOM 860 O O . PRO A 1 109 ? -4.557 -8.346 -14.148 1.00 75.06 109 PRO A O 1
ATOM 863 N N . TYR A 1 110 ? -4.271 -6.200 -13.533 1.00 75.75 110 TYR A N 1
ATOM 864 C CA . TYR A 1 110 ? -4.933 -5.553 -14.656 1.00 75.75 110 TYR A CA 1
ATOM 865 C C . TYR A 1 110 ? -3.961 -4.551 -15.270 1.00 75.75 110 TYR A C 1
ATOM 867 O O . TYR A 1 110 ? -3.208 -3.898 -14.547 1.00 75.75 110 TYR A O 1
ATOM 875 N N . VAL A 1 111 ? -4.003 -4.426 -16.593 1.00 71.38 111 VAL A N 1
ATOM 876 C CA . VAL A 1 111 ? -3.331 -3.343 -17.313 1.00 71.38 111 VAL A CA 1
ATOM 877 C C . VAL A 1 111 ? -4.397 -2.322 -17.677 1.00 71.38 111 VAL A C 1
ATOM 879 O O . VAL A 1 111 ? -5.428 -2.713 -18.232 1.00 71.38 111 VAL A O 1
ATOM 882 N N . GLN A 1 112 ? -4.177 -1.058 -17.328 1.00 59.31 112 GLN A N 1
ATOM 883 C CA . GLN A 1 112 ? -5.043 0.067 -17.685 1.00 59.31 112 GLN A CA 1
ATOM 884 C C . GLN A 1 112 ? -4.237 1.196 -18.309 1.00 59.31 112 GLN A C 1
ATOM 886 O O . GLN A 1 112 ? -3.099 1.429 -17.845 1.00 59.31 112 GLN A O 1
#

Radius of gyration: 14.3 Å; Cα contacts (8 Å, |Δi|>4): 175; chains: 1; bounding box: 41×34×32 Å

pLDDT: mean 86.95, std 8.52, range [45.72, 94.69]

Nearest PDB structures (foldseek):
  6tcc-assembly1_A  TM=9.737E-01  e=7.373E-13  Salmo salar
  8qou-assembly2_B  TM=9.842E-01  e=4.170E-12  Capra hircus
  1oni-assembly3_H  TM=9.822E-01  e=4.457E-12  Homo sapiens
  8qoq-assembly1_A  TM=9.706E-01  e=5.818E-12  Capra hircus
  1x25-assembly2_B  TM=9.338E-01  e=1.874E-12  Sulfurisphaera tokodaii str. 7

Foldseek 3Di:
DDFDWDAFDFLQAADDDPVDGQWIDTPNDIDGDQFWCAGNVVRHRDDDDLLSGLLSRVVNVQRRQVSVVHAQQPAAEDEAEDQDCVCVVSSVVNVCVRQVDPPHHHYDYDHD

Secondary structure (DSSP, 8-state):
----EEEE--TTSPPPPTT--SEEEETTEEEEPP--SB-TTT-SBPSS-HHHHHHHHHHHHHHHHHHTT--GGG--EEEEEES-GGGHHHHHHHHHHH--SSSPPEEEEEE-

Mean predicted aligned error: 5.28 Å

Sequence (112 aa):
MSHFRNHVYSPDAPKPLPQYSQAVNYNGMIYCSGNIGMDPKTMTLVEGSIKDRTQQALTNLRNILEAGGSSFDRAVKCNIFLTTMDNFAAMNEVWDEFFPDDPKSVRRPYVQ

Solvent-accessible surface area (backbone atoms only — not comparable to full-atom values): 6643 Å² total; per-residue (Å²): 131,87,82,58,74,40,83,26,71,34,90,76,18,58,78,57,58,98,89,54,63,54,23,37,34,45,87,87,44,74,50,68,49,93,67,61,23,40,40,46,87,78,73,39,71,53,78,81,54,67,43,53,23,44,49,36,17,51,50,30,49,47,39,39,31,46,55,61,78,48,51,65,92,71,42,66,70,48,81,44,82,34,78,48,74,86,50,49,65,55,37,46,61,51,49,48,73,69,53,77,58,86,79,67,52,48,72,51,83,44,75,98